Protein AF-A0A4Q4VK33-F1 (afdb_monomer_lite)

Foldseek 3Di:
DDDDDDDDDDDDDDDPDDDDDDDDDDDPDDDDDDPQDPVRVVVVVVVVVVVVVVVVLVVLCVLLVVQPPSVPVSVVVVVSVVSSVVVVLVVLVVLVVVCVVCVVVVHDDDVVSCVVNVVVVVVVVVVVVVVPDDDDDD

Structure (mmCIF, N/CA/C/O backbone):
data_AF-A0A4Q4VK33-F1
#
_entry.id   AF-A0A4Q4VK33-F1
#
loop_
_atom_site.group_PDB
_atom_site.id
_atom_site.type_symbol
_atom_site.label_atom_id
_atom_site.label_alt_id
_atom_site.label_comp_id
_atom_site.label_asym_id
_atom_site.label_entity_id
_atom_site.label_seq_id
_atom_site.pdbx_PDB_ins_code
_atom_site.Cartn_x
_atom_site.Cartn_y
_atom_site.Cartn_z
_atom_site.occupancy
_atom_site.B_iso_or_equiv
_atom_site.auth_seq_id
_atom_site.auth_comp_id
_atom_site.auth_asym_id
_atom_site.auth_atom_id
_atom_site.pdbx_PDB_model_num
ATOM 1 N N . MET A 1 1 ? -55.459 15.339 -21.425 1.00 49.78 1 MET A N 1
ATOM 2 C CA . MET A 1 1 ? -54.015 15.532 -21.673 1.00 49.78 1 MET A CA 1
ATOM 3 C C . MET A 1 1 ? -53.598 16.832 -21.010 1.00 49.78 1 MET A C 1
ATOM 5 O O . MET A 1 1 ? -54.007 17.858 -21.515 1.00 49.78 1 MET A O 1
ATOM 9 N N . SER A 1 2 ? -52.857 16.781 -19.899 1.00 44.31 2 SER A N 1
ATOM 10 C CA . SER A 1 2 ? -52.027 17.890 -19.394 1.00 44.31 2 SER A CA 1
ATOM 11 C C . SER A 1 2 ? -51.031 17.317 -18.389 1.00 44.31 2 SER A C 1
ATOM 13 O O . SER A 1 2 ? -51.423 16.656 -17.431 1.00 44.31 2 SER A O 1
ATOM 15 N N . ARG A 1 3 ? -49.742 17.502 -18.678 1.00 44.53 3 ARG A N 1
ATOM 16 C CA . ARG A 1 3 ? -48.593 17.087 -17.867 1.00 44.53 3 ARG A CA 1
ATOM 17 C C . ARG A 1 3 ? -48.220 18.243 -16.936 1.00 44.53 3 ARG A C 1
ATOM 19 O O . ARG A 1 3 ? -48.105 19.365 -17.415 1.00 44.53 3 ARG A O 1
ATOM 26 N N . SER A 1 4 ? -47.942 17.969 -15.667 1.00 55.56 4 SER A N 1
ATOM 27 C CA . SER A 1 4 ? -47.208 18.889 -14.787 1.00 55.56 4 SER A CA 1
ATOM 28 C C . SER A 1 4 ? -46.074 18.116 -14.123 1.00 55.56 4 SER A C 1
ATOM 30 O O . SER A 1 4 ? -46.314 17.192 -13.347 1.00 55.56 4 SER A O 1
ATOM 32 N N . GLY A 1 5 ? -44.847 18.449 -14.525 1.00 43.34 5 GLY A N 1
ATOM 33 C CA . GLY A 1 5 ? -43.614 17.839 -14.047 1.00 43.34 5 GLY A CA 1
ATOM 34 C C . GLY A 1 5 ? -43.216 18.346 -12.665 1.00 43.34 5 GLY A C 1
ATOM 35 O O . GLY A 1 5 ? -43.485 19.491 -12.312 1.00 43.34 5 GLY A O 1
ATOM 36 N N . SER A 1 6 ? -42.553 17.478 -11.906 1.00 55.00 6 SER A N 1
ATOM 37 C CA . SER A 1 6 ? -41.912 17.822 -10.641 1.00 55.00 6 SER A CA 1
ATOM 38 C C . SER A 1 6 ? -40.401 17.835 -10.857 1.00 55.00 6 SER A C 1
ATOM 40 O O . SER A 1 6 ? -39.793 16.794 -11.100 1.00 55.00 6 SER A O 1
ATOM 42 N N . SER A 1 7 ? -39.814 19.028 -10.813 1.00 60.00 7 SER A N 1
ATOM 43 C CA . SER A 1 7 ? -38.367 19.261 -10.826 1.00 60.00 7 SER A CA 1
ATOM 44 C C . SER A 1 7 ? -37.752 18.995 -9.439 1.00 60.00 7 SER A C 1
ATOM 46 O O . SER A 1 7 ? -38.427 19.225 -8.434 1.00 60.00 7 SER A O 1
ATOM 48 N N . PRO A 1 8 ? -36.482 18.558 -9.344 1.00 62.00 8 PRO A N 1
ATOM 49 C CA . PRO A 1 8 ? -35.745 18.465 -8.080 1.00 62.00 8 PRO A CA 1
ATOM 50 C C . PRO A 1 8 ? -35.117 19.821 -7.685 1.00 62.00 8 PRO A C 1
ATOM 52 O O . PRO A 1 8 ? -34.816 20.626 -8.572 1.00 62.00 8 PRO A O 1
ATOM 55 N N . PRO A 1 9 ? -34.878 20.103 -6.388 1.00 59.16 9 PRO A N 1
ATOM 56 C CA . PRO A 1 9 ? -34.186 21.319 -5.977 1.00 59.16 9 PRO A CA 1
ATOM 57 C C . PRO A 1 9 ? -32.665 21.215 -6.173 1.00 59.16 9 PRO A C 1
ATOM 59 O O . PRO A 1 9 ? -32.045 20.171 -5.970 1.00 59.16 9 PRO A O 1
ATOM 62 N N . ALA A 1 10 ? -32.087 22.344 -6.579 1.00 50.97 10 ALA A N 1
ATOM 63 C CA . ALA A 1 10 ? -30.690 22.541 -6.928 1.00 50.97 10 ALA A CA 1
ATOM 64 C C . ALA A 1 10 ? -29.747 22.486 -5.711 1.00 50.97 10 ALA A C 1
ATOM 66 O O . ALA A 1 10 ? -29.936 23.196 -4.725 1.00 50.97 10 ALA A O 1
ATOM 67 N N . ASN A 1 11 ? -28.685 21.687 -5.833 1.00 50.09 11 ASN A N 1
ATOM 68 C CA . ASN A 1 11 ? -27.519 21.683 -4.954 1.00 50.09 11 ASN A CA 1
ATOM 69 C C . ASN A 1 11 ? -26.593 22.848 -5.352 1.00 50.09 11 ASN A C 1
ATOM 71 O O . ASN A 1 11 ? -25.895 22.764 -6.362 1.00 50.09 11 ASN A O 1
ATOM 75 N N . GLN A 1 12 ? -26.639 23.955 -4.608 1.00 56.91 12 GLN A N 1
ATOM 76 C CA . GLN A 1 12 ? -25.755 25.103 -4.822 1.00 56.91 12 GLN A CA 1
ATOM 77 C C . GLN A 1 12 ? -24.481 24.942 -3.988 1.00 56.91 12 GLN A C 1
ATOM 79 O O . GLN A 1 12 ? -24.528 24.859 -2.763 1.00 56.91 12 GLN A O 1
ATOM 84 N N . GLY A 1 13 ? -23.347 24.885 -4.687 1.00 41.97 13 GLY A N 1
ATOM 85 C CA . GLY A 1 13 ? -22.013 24.803 -4.108 1.00 41.97 13 GLY A CA 1
ATOM 86 C C . GLY A 1 13 ? -21.598 26.083 -3.380 1.00 41.97 13 GLY A C 1
ATOM 87 O O . GLY A 1 13 ? -21.784 27.189 -3.883 1.00 41.97 13 GLY A O 1
ATOM 88 N N . GLY A 1 14 ? -20.991 25.908 -2.205 1.00 44.66 14 GLY A N 1
ATOM 89 C CA . GLY A 1 14 ? -20.258 26.944 -1.480 1.00 44.66 14 GLY A CA 1
ATOM 90 C C . GLY A 1 14 ? -18.755 26.702 -1.602 1.00 44.66 14 GLY A C 1
ATOM 91 O O . GLY A 1 14 ? -18.261 25.651 -1.202 1.00 44.66 14 GLY A O 1
ATOM 92 N N . ASN A 1 15 ? -18.050 27.666 -2.192 1.00 59.16 15 ASN A N 1
ATOM 93 C CA . ASN A 1 15 ? -16.606 27.651 -2.423 1.00 59.16 15 ASN A CA 1
ATOM 94 C C . ASN A 1 15 ? -15.820 27.827 -1.093 1.00 59.16 15 ASN A C 1
ATOM 96 O O . ASN A 1 15 ? -16.275 28.589 -0.239 1.00 59.16 15 ASN A O 1
ATOM 100 N N . PRO A 1 16 ? -14.642 27.196 -0.899 1.00 50.28 16 PRO A N 1
ATOM 101 C CA . PRO A 1 16 ? -14.001 27.055 0.413 1.00 50.28 16 PRO A CA 1
ATOM 102 C C . PRO A 1 16 ? -12.816 28.016 0.647 1.00 50.28 16 PRO A C 1
ATOM 104 O O . PRO A 1 16 ? -11.736 27.577 1.042 1.00 50.28 16 PRO A O 1
ATOM 107 N N . PHE A 1 17 ? -12.963 29.324 0.409 1.00 47.00 17 PHE A N 1
ATOM 108 C CA . PHE A 1 17 ? -11.870 30.265 0.700 1.00 47.00 17 PHE A CA 1
ATOM 109 C C . PHE A 1 17 ? -12.368 31.649 1.129 1.00 47.00 17 PHE A C 1
ATOM 111 O O . PHE A 1 17 ? -12.934 32.394 0.334 1.00 47.00 17 PHE A O 1
ATOM 118 N N . GLY A 1 18 ? -12.136 31.988 2.397 1.00 43.69 18 GLY A N 1
ATOM 119 C CA . GLY A 1 18 ? -12.449 33.290 2.983 1.00 43.69 18 GLY A CA 1
ATOM 120 C C . GLY A 1 18 ? -12.060 33.314 4.457 1.00 43.69 18 GLY A C 1
ATOM 121 O O . GLY A 1 18 ? -12.896 33.078 5.320 1.00 43.69 18 GLY A O 1
ATOM 122 N N . GLY A 1 19 ? -10.770 33.516 4.731 1.00 42.88 19 GLY A N 1
ATOM 123 C CA . GLY A 1 19 ? -10.240 33.686 6.084 1.00 42.88 19 GLY A CA 1
ATOM 124 C C . GLY A 1 19 ? -10.388 35.120 6.603 1.00 42.88 19 GLY A C 1
ATOM 125 O O . GLY A 1 19 ? -10.275 36.074 5.836 1.00 42.88 19 GLY A O 1
ATOM 126 N N . GLY A 1 20 ? -10.581 35.252 7.918 1.00 41.53 20 GLY A N 1
ATOM 127 C CA . GLY A 1 20 ? -10.443 36.501 8.680 1.00 41.53 20 GLY A CA 1
ATOM 128 C C . GLY A 1 20 ? -11.203 36.458 10.021 1.00 41.53 20 GLY A C 1
ATOM 129 O O . GLY A 1 20 ? -12.337 35.986 10.004 1.00 41.53 20 GLY A O 1
ATOM 130 N N . PRO A 1 21 ? -10.624 36.881 11.168 1.00 56.62 21 PRO A N 1
ATOM 131 C CA . PRO A 1 21 ? -11.042 36.422 12.497 1.00 56.62 21 PRO A CA 1
ATOM 132 C C . PRO A 1 21 ? -11.876 37.432 13.318 1.00 56.62 21 PRO A C 1
ATOM 134 O O . PRO A 1 21 ? -11.868 38.629 13.056 1.00 56.62 21 PRO A O 1
ATOM 137 N N . ASP A 1 22 ? -12.550 36.883 14.336 1.00 50.56 22 ASP A N 1
ATOM 138 C CA . ASP A 1 22 ? -13.091 37.495 15.563 1.00 50.56 22 ASP A CA 1
ATOM 139 C C . ASP A 1 22 ? -14.085 38.671 15.468 1.00 50.56 22 ASP A C 1
ATOM 141 O O . ASP A 1 22 ? -13.702 39.832 15.372 1.00 50.56 22 ASP A O 1
ATOM 145 N N . ALA A 1 23 ? -15.375 38.385 15.707 1.00 45.62 23 ALA A N 1
ATOM 146 C CA . ALA A 1 23 ? -16.255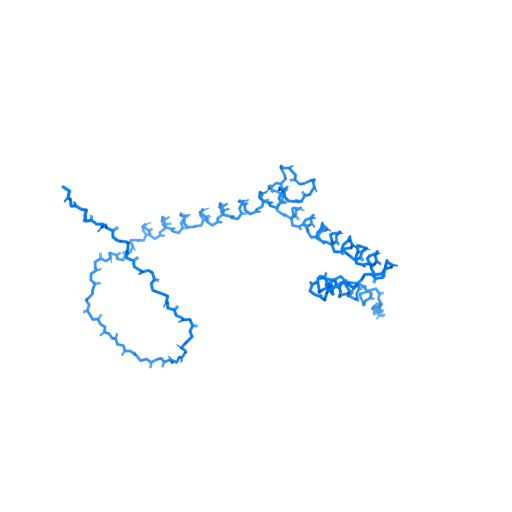 39.285 16.463 1.00 45.62 23 ALA A CA 1
ATOM 147 C C . ALA A 1 23 ? -17.495 38.553 17.013 1.00 45.62 23 ALA A C 1
ATOM 149 O O . ALA A 1 23 ? -18.367 38.083 16.284 1.00 45.62 23 ALA A O 1
ATOM 150 N N . ASN A 1 24 ? -17.554 38.498 18.340 1.00 49.12 24 ASN A N 1
ATOM 151 C CA . ASN A 1 24 ? -18.677 38.128 19.192 1.00 49.12 24 ASN A CA 1
ATOM 152 C C . ASN A 1 24 ? -20.050 38.610 18.666 1.00 49.12 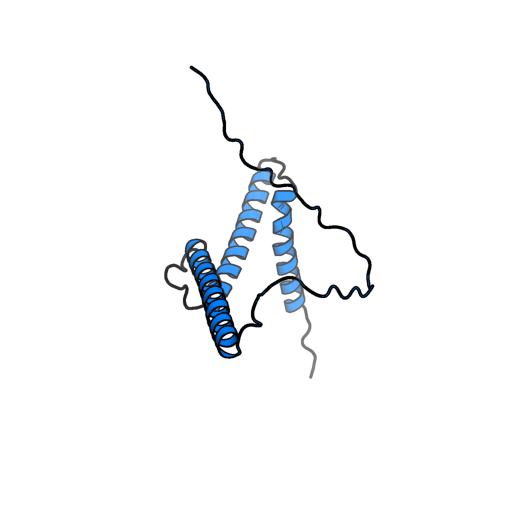24 ASN A C 1
ATOM 154 O O . ASN A 1 24 ? -20.298 39.812 18.588 1.00 49.12 24 ASN A O 1
ATOM 158 N N . SER A 1 25 ? -20.974 37.682 18.400 1.00 41.00 25 SER A N 1
ATOM 159 C CA . SER A 1 25 ? -22.411 37.979 18.349 1.00 41.00 25 SER A CA 1
ATOM 160 C C . SER A 1 25 ? -23.204 36.871 19.047 1.00 41.00 25 SER A C 1
ATOM 162 O O . SER A 1 25 ? -23.451 35.788 18.526 1.00 41.00 25 SER A O 1
ATOM 164 N N . GLN A 1 26 ? -23.584 37.158 20.291 1.00 48.81 26 GLN A N 1
ATOM 165 C CA . GLN A 1 26 ? -24.636 36.453 21.010 1.00 48.81 26 GLN A CA 1
ATOM 166 C C . GLN A 1 26 ? -25.955 36.586 20.242 1.00 48.81 26 GLN A C 1
ATOM 168 O O . GLN A 1 26 ? -26.548 37.661 20.198 1.00 48.81 26 GLN A O 1
ATOM 173 N N . THR A 1 27 ? -26.440 35.480 19.684 1.00 45.06 27 THR A N 1
ATOM 174 C CA . THR A 1 27 ? -27.840 35.328 19.270 1.00 45.06 27 THR A CA 1
ATOM 175 C C . THR A 1 27 ? -28.572 34.472 20.308 1.00 45.06 27 THR A C 1
ATOM 177 O O . THR A 1 27 ? -28.271 33.278 20.423 1.00 45.06 27 THR A O 1
ATOM 180 N N . PRO A 1 28 ? -29.513 35.033 21.088 1.00 46.25 28 PRO A N 1
ATOM 181 C CA . PRO A 1 28 ? -30.360 34.255 21.975 1.00 46.25 28 PRO A CA 1
ATOM 182 C C . PRO A 1 28 ? -31.523 33.660 21.169 1.00 46.25 28 PRO A C 1
ATOM 184 O O . PRO A 1 28 ? -32.300 34.387 20.562 1.00 46.25 28 PRO A O 1
ATOM 187 N N . GLY A 1 29 ? -31.652 32.332 21.200 1.00 45.94 29 GLY A N 1
ATOM 188 C CA . GLY A 1 29 ? -32.872 31.627 20.801 1.00 45.94 29 GLY A CA 1
ATOM 189 C C . GLY A 1 29 ? -32.897 31.087 19.371 1.00 45.94 29 GLY A C 1
ATOM 190 O O . GLY A 1 29 ? -33.395 31.751 18.474 1.00 45.94 29 GLY A O 1
ATOM 191 N N . GLN A 1 30 ? -32.454 29.836 19.209 1.00 47.62 30 GLN A N 1
ATOM 192 C CA . GLN A 1 30 ? -33.013 28.872 18.251 1.00 47.62 30 GLN A CA 1
ATOM 193 C C . GLN A 1 30 ? -32.960 27.467 18.880 1.00 47.62 30 GLN A C 1
ATOM 195 O O . GLN A 1 30 ? -31.915 26.824 18.962 1.00 47.62 30 GLN A O 1
ATOM 200 N N . ASP A 1 31 ? -34.115 27.044 19.388 1.00 43.06 31 ASP A N 1
ATOM 201 C CA . ASP A 1 31 ? -34.667 25.692 19.270 1.00 43.06 31 ASP A CA 1
ATOM 202 C C . ASP A 1 31 ? -33.789 24.486 19.656 1.00 43.06 31 ASP A C 1
ATOM 204 O O . ASP A 1 31 ? -33.102 23.856 18.847 1.00 43.06 31 ASP A O 1
ATOM 208 N N . GLY A 1 32 ? -33.960 24.062 20.912 1.00 46.56 32 GLY A N 1
ATOM 209 C CA . GLY A 1 32 ? -34.588 22.760 21.161 1.00 46.56 32 GLY A CA 1
ATOM 210 C C . GLY A 1 32 ? -33.792 21.489 20.861 1.00 46.56 32 GLY A C 1
ATOM 211 O O . GLY A 1 32 ? -34.403 20.430 20.761 1.00 46.56 32 GLY A O 1
ATOM 212 N N . LYS A 1 33 ? -32.460 21.531 20.755 1.00 57.41 33 LYS A N 1
ATOM 213 C CA . LYS A 1 33 ? -31.669 20.311 20.994 1.00 57.41 33 LYS A CA 1
ATOM 214 C C . LYS A 1 33 ? -31.369 20.243 22.491 1.00 57.41 33 LYS A C 1
ATOM 216 O O . LYS A 1 33 ? -30.599 21.087 22.960 1.00 57.41 33 LYS A O 1
ATOM 221 N N . PRO A 1 34 ? -31.947 19.303 23.265 1.00 63.12 34 PRO A N 1
ATOM 222 C CA . PRO A 1 34 ? -31.465 19.081 24.620 1.00 63.12 34 PRO A CA 1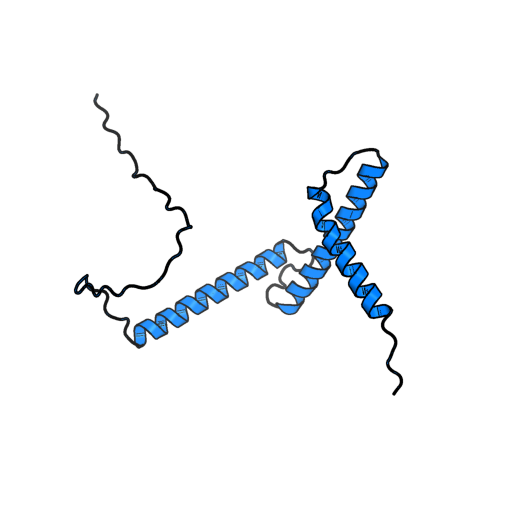
ATOM 223 C C . PRO A 1 34 ? -29.957 18.826 24.537 1.00 63.12 34 PRO A C 1
ATOM 225 O O . PRO A 1 34 ? -29.489 18.081 23.672 1.00 63.12 34 PRO A O 1
ATOM 228 N N . ARG A 1 35 ? -29.171 19.504 25.383 1.00 65.88 35 ARG A N 1
ATOM 229 C CA . ARG A 1 35 ? -27.756 19.154 25.544 1.00 65.88 35 ARG A CA 1
ATOM 230 C C . ARG A 1 35 ? -27.751 17.669 25.894 1.00 65.88 35 ARG A C 1
ATOM 232 O O . ARG A 1 35 ? -28.348 17.318 26.905 1.00 65.88 35 ARG A O 1
ATOM 239 N N . LEU A 1 36 ? -27.139 16.848 25.034 1.00 63.25 36 LEU A N 1
ATOM 240 C CA . LEU A 1 36 ? -27.050 15.397 25.212 1.00 63.25 36 LEU A CA 1
ATOM 241 C C . LEU A 1 36 ? -26.745 15.104 26.682 1.00 63.25 36 LEU A C 1
ATOM 243 O O . LEU A 1 36 ? -25.764 15.636 27.224 1.00 63.25 36 LEU A O 1
ATOM 247 N N . THR A 1 37 ? -27.607 14.316 27.315 1.00 79.00 37 THR A N 1
ATOM 248 C CA . THR A 1 37 ? -27.403 13.835 28.681 1.00 79.00 37 THR A CA 1
ATOM 249 C C . THR A 1 37 ? -26.051 13.126 28.769 1.00 79.00 37 THR A C 1
ATOM 251 O O . THR A 1 37 ? -25.500 12.678 27.759 1.00 79.00 37 THR A O 1
ATOM 254 N N . GLU A 1 38 ? -25.461 13.035 29.962 1.00 78.44 38 GLU A N 1
ATOM 255 C CA . GLU A 1 38 ? -24.185 12.321 30.117 1.00 78.44 38 GLU A CA 1
ATOM 256 C C . GLU A 1 38 ? -24.283 10.868 29.625 1.00 78.44 38 GLU A C 1
ATOM 258 O O . GLU A 1 38 ? -23.361 10.370 28.977 1.00 78.44 38 GLU A O 1
ATOM 263 N N . GLU A 1 39 ? -25.446 10.242 29.827 1.00 79.56 39 GLU A N 1
ATOM 264 C CA . GLU A 1 39 ? -25.791 8.920 29.306 1.00 79.56 39 GLU A CA 1
ATOM 265 C C . GLU A 1 39 ? -25.795 8.900 27.764 1.00 79.56 39 GLU A C 1
ATOM 267 O O . GLU A 1 39 ? -25.102 8.087 27.150 1.00 79.56 39 GLU A O 1
ATOM 272 N N . GLU A 1 40 ? -26.490 9.839 27.111 1.00 82.81 40 GLU A N 1
ATOM 273 C CA . GLU A 1 40 ? -26.532 9.935 25.643 1.00 82.81 40 GLU A CA 1
ATOM 274 C C . GLU A 1 40 ? -25.160 10.240 25.033 1.00 82.81 40 GLU A C 1
ATOM 276 O O . GLU A 1 40 ? -24.810 9.681 23.992 1.00 82.81 40 GLU A O 1
ATOM 281 N N . LYS A 1 41 ? -24.346 11.086 25.677 1.00 85.31 41 LYS A N 1
ATOM 282 C CA . LYS A 1 41 ? -22.966 11.350 25.237 1.00 85.31 41 LYS A CA 1
ATOM 283 C C . LYS A 1 41 ? -22.114 10.091 25.301 1.00 85.31 41 LYS A C 1
ATOM 285 O O . LYS A 1 41 ? -21.361 9.820 24.366 1.00 85.31 41 LYS A O 1
ATOM 290 N N . LYS A 1 42 ? -22.237 9.317 26.381 1.00 87.31 42 LYS A N 1
ATOM 291 C CA . LYS A 1 42 ? -21.503 8.061 26.560 1.00 87.31 42 LYS A CA 1
ATOM 292 C C . LYS A 1 42 ? -21.896 7.037 25.496 1.00 87.31 42 LYS A C 1
ATOM 294 O O . LYS A 1 42 ? -21.014 6.442 24.877 1.00 87.31 42 LYS A O 1
ATOM 299 N N . GLN A 1 43 ? -23.193 6.888 25.226 1.00 88.69 43 GLN A N 1
ATOM 300 C CA . GLN A 1 43 ? -23.690 6.001 24.169 1.00 88.69 43 GLN A CA 1
ATOM 301 C C . GLN A 1 43 ? -23.229 6.450 22.778 1.00 88.69 43 GLN A C 1
ATOM 303 O O . GLN A 1 43 ? -22.748 5.638 21.988 1.00 88.69 43 GLN A O 1
ATOM 308 N N . ASN A 1 44 ? -23.300 7.752 22.488 1.00 90.38 44 ASN A N 1
ATOM 309 C CA . ASN A 1 44 ? -22.852 8.289 21.207 1.00 90.38 44 ASN A CA 1
ATOM 310 C C . ASN A 1 44 ? -21.344 8.095 20.995 1.00 90.38 44 ASN A C 1
ATOM 312 O O . ASN A 1 44 ? -20.924 7.703 19.908 1.00 90.38 44 ASN A O 1
ATOM 316 N N . HIS A 1 45 ? -20.536 8.295 22.040 1.00 94.56 45 HIS A N 1
ATOM 317 C CA . HIS A 1 45 ? -19.099 8.043 21.991 1.00 94.56 45 HIS A CA 1
ATOM 318 C C . HIS A 1 45 ? -18.788 6.573 21.666 1.00 94.56 45 HIS A C 1
ATOM 320 O O . HIS A 1 45 ? -17.977 6.300 20.782 1.00 94.56 45 HIS A O 1
ATOM 326 N N . ILE A 1 46 ? -19.461 5.625 22.330 1.00 93.06 46 ILE A N 1
ATOM 327 C CA . ILE A 1 46 ? -19.299 4.185 22.066 1.00 93.06 46 ILE A CA 1
ATOM 328 C C . ILE A 1 46 ? -19.686 3.854 20.620 1.00 93.06 46 ILE A C 1
ATOM 330 O O . ILE A 1 46 ? -18.917 3.199 19.917 1.00 93.06 46 ILE A O 1
ATOM 334 N N . ALA A 1 47 ? -20.836 4.345 20.155 1.00 94.50 47 ALA A N 1
ATOM 335 C CA . ALA A 1 47 ? -21.314 4.096 18.798 1.00 94.50 47 ALA A CA 1
ATOM 336 C C . ALA A 1 47 ? -20.373 4.682 17.729 1.00 94.50 47 ALA A C 1
ATOM 338 O O . ALA A 1 47 ? -20.070 4.023 16.732 1.00 94.50 47 ALA A O 1
ATOM 339 N N . SER A 1 48 ? -19.879 5.905 17.943 1.00 95.56 48 SER A N 1
ATOM 340 C CA . SER A 1 48 ? -18.935 6.569 17.038 1.00 95.56 48 SER A CA 1
ATOM 341 C C . SER A 1 48 ? -17.614 5.804 16.942 1.00 95.56 48 SER A C 1
ATOM 343 O O . SER A 1 48 ? -17.124 5.537 15.843 1.00 95.56 48 SER A O 1
ATOM 345 N N . GLU A 1 49 ? -17.070 5.369 18.080 1.00 97.38 49 GLU A N 1
ATOM 346 C CA . GLU A 1 49 ? -15.826 4.600 18.112 1.00 97.38 49 GLU A CA 1
ATOM 347 C C . GLU A 1 49 ? -16.000 3.204 17.502 1.00 97.38 49 GLU A C 1
ATOM 349 O O . GLU A 1 49 ? -15.123 2.734 16.775 1.00 97.38 49 GLU A O 1
ATOM 354 N N . GLN A 1 50 ? -17.141 2.547 17.721 1.00 97.38 50 GLN A N 1
ATOM 355 C CA . GLN A 1 50 ? -17.438 1.273 17.073 1.00 97.38 50 GLN A CA 1
ATOM 356 C C . GLN A 1 50 ? -17.483 1.422 15.548 1.00 97.38 50 GLN A C 1
ATOM 358 O O . GLN A 1 50 ? -16.781 0.691 14.846 1.00 97.38 50 GLN A O 1
ATOM 363 N N . LYS A 1 51 ? -18.209 2.426 15.040 1.00 97.44 51 LYS A N 1
ATOM 364 C CA . LYS A 1 51 ? -18.254 2.733 13.605 1.00 97.44 51 LYS A CA 1
ATOM 365 C C . LYS A 1 51 ? -16.861 3.039 13.046 1.00 97.44 51 LYS A C 1
ATOM 367 O O . LYS A 1 51 ? -16.510 2.572 11.963 1.00 97.44 51 LYS A O 1
ATOM 372 N N . ARG A 1 52 ? -16.045 3.799 13.785 1.00 97.69 52 ARG A N 1
ATOM 373 C CA . ARG A 1 52 ? -14.655 4.091 13.407 1.00 97.69 52 ARG A CA 1
ATOM 374 C C . ARG A 1 52 ? -13.828 2.807 13.293 1.00 97.69 52 ARG A C 1
ATOM 376 O O . ARG A 1 52 ? -13.122 2.630 12.303 1.00 97.69 52 ARG A O 1
ATOM 383 N N . ARG A 1 53 ? -13.929 1.897 14.266 1.00 96.12 53 ARG A N 1
ATOM 384 C CA . ARG A 1 53 ? -13.214 0.607 14.251 1.00 96.12 53 ARG A CA 1
ATOM 385 C C . ARG A 1 53 ? -13.673 -0.306 13.120 1.00 96.12 53 ARG A C 1
ATOM 387 O O . ARG A 1 53 ? -12.839 -0.958 12.501 1.00 96.12 53 ARG A O 1
ATOM 394 N N . GLU A 1 54 ? -14.968 -0.347 12.835 1.00 96.06 54 GLU A N 1
ATOM 395 C CA . GLU A 1 54 ? -15.519 -1.106 11.707 1.00 96.06 54 GLU A CA 1
ATOM 396 C C . GLU A 1 54 ? -14.992 -0.579 10.367 1.00 96.06 54 GLU A C 1
ATOM 398 O O . GLU A 1 54 ? -14.559 -1.370 9.531 1.00 96.06 54 GLU A O 1
ATOM 403 N N . ALA A 1 55 ? -14.924 0.745 10.195 1.00 96.12 55 ALA A N 1
ATOM 404 C CA . ALA A 1 55 ? -14.346 1.356 8.999 1.00 96.12 55 ALA A CA 1
ATOM 405 C C . ALA A 1 55 ? -12.854 1.019 8.826 1.00 96.12 55 ALA A C 1
ATOM 407 O O . ALA A 1 55 ? -12.415 0.735 7.712 1.00 96.12 55 ALA A O 1
ATOM 408 N N . ILE A 1 56 ? -12.083 1.008 9.919 1.00 94.44 56 ILE A N 1
ATOM 409 C CA . ILE A 1 56 ? -10.665 0.615 9.890 1.00 94.44 56 ILE A CA 1
ATOM 410 C C . ILE A 1 56 ? -10.521 -0.850 9.464 1.00 94.44 56 ILE A C 1
ATOM 412 O O . ILE A 1 56 ? -9.733 -1.140 8.567 1.00 94.44 56 ILE A O 1
ATOM 416 N N . ARG A 1 57 ? -11.306 -1.765 10.048 1.00 93.81 57 ARG A N 1
ATOM 417 C CA . ARG A 1 57 ? -11.272 -3.195 9.688 1.00 93.81 57 ARG A CA 1
ATOM 418 C C . ARG A 1 57 ? -11.612 -3.424 8.222 1.00 93.81 57 ARG A C 1
ATOM 420 O O . ARG A 1 57 ? -10.854 -4.094 7.535 1.00 93.81 57 ARG A O 1
ATOM 427 N N . ALA A 1 58 ? -12.664 -2.774 7.726 1.00 93.44 58 ALA A N 1
ATOM 428 C CA . ALA A 1 58 ? -13.013 -2.832 6.310 1.00 93.44 58 ALA A CA 1
ATOM 429 C C . ALA A 1 58 ? -11.872 -2.321 5.404 1.00 93.44 58 ALA A C 1
ATOM 431 O O . ALA A 1 58 ? -11.703 -2.802 4.287 1.00 93.44 58 ALA A O 1
ATOM 432 N N . GLY A 1 59 ? -11.067 -1.360 5.875 1.00 94.00 59 GLY A N 1
ATOM 433 C CA . GLY A 1 59 ? -9.848 -0.927 5.190 1.00 94.00 59 GLY A CA 1
ATOM 434 C C . GLY A 1 59 ? -8.775 -2.018 5.121 1.00 94.00 59 GLY A C 1
ATOM 435 O O . GLY A 1 59 ? -8.193 -2.226 4.059 1.00 94.00 59 GLY A O 1
ATOM 436 N N . PHE A 1 60 ? -8.542 -2.744 6.218 1.00 94.88 60 PHE A N 1
ATOM 437 C CA . PHE A 1 60 ? -7.613 -3.881 6.248 1.00 94.88 60 PHE A CA 1
ATOM 438 C C . PHE A 1 60 ? -8.079 -5.049 5.379 1.00 94.88 60 PHE A C 1
ATOM 440 O O . PHE A 1 60 ? -7.257 -5.645 4.684 1.00 94.88 60 PHE A O 1
ATOM 447 N N . ASP A 1 61 ? -9.380 -5.336 5.361 1.00 92.69 61 ASP A N 1
ATOM 448 C CA . ASP A 1 61 ? -9.947 -6.377 4.501 1.00 92.69 61 ASP A CA 1
ATOM 449 C C . ASP A 1 61 ? -9.690 -6.050 3.018 1.00 92.69 61 ASP A C 1
ATOM 451 O O . ASP A 1 61 ? -9.169 -6.886 2.283 1.00 92.69 61 ASP A O 1
ATOM 455 N N . ARG A 1 62 ? -9.898 -4.791 2.601 1.00 93.44 62 ARG A N 1
ATOM 456 C CA . ARG A 1 62 ? -9.562 -4.331 1.238 1.00 93.44 62 ARG A CA 1
ATOM 457 C C . ARG A 1 62 ? -8.073 -4.432 0.911 1.00 93.44 62 ARG A C 1
ATOM 459 O O . ARG A 1 62 ? -7.718 -4.728 -0.226 1.00 93.44 62 ARG A O 1
ATOM 466 N N . LEU A 1 63 ? -7.186 -4.169 1.873 1.00 93.81 63 LEU A N 1
ATOM 467 C CA . LEU A 1 63 ? -5.748 -4.364 1.656 1.00 93.81 63 LEU A CA 1
ATOM 468 C C . LEU A 1 63 ? -5.422 -5.839 1.402 1.00 93.81 63 LEU A C 1
ATOM 470 O O . LEU A 1 63 ? -4.619 -6.136 0.521 1.00 93.81 63 LEU A O 1
ATOM 474 N N . CYS A 1 64 ? -6.073 -6.755 2.122 1.00 92.88 64 CYS A N 1
ATOM 475 C CA . CYS A 1 64 ? -5.883 -8.193 1.937 1.00 92.88 64 CYS A CA 1
ATOM 476 C C . CYS A 1 64 ? -6.388 -8.690 0.573 1.00 92.88 64 CYS A C 1
ATOM 478 O O . CYS A 1 64 ? -5.834 -9.646 0.043 1.00 92.88 64 CYS A O 1
ATOM 480 N N . GLU A 1 65 ? -7.398 -8.036 -0.009 1.00 93.25 65 GLU A N 1
ATOM 481 C CA . GLU A 1 65 ? -7.888 -8.326 -1.366 1.00 93.25 65 GLU A CA 1
ATOM 482 C C . GLU A 1 65 ? -6.933 -7.832 -2.468 1.00 93.25 65 GLU A C 1
ATOM 484 O O . GLU A 1 65 ? -6.841 -8.439 -3.533 1.00 93.25 65 GLU A O 1
ATOM 489 N N . LEU A 1 66 ? -6.229 -6.717 -2.238 1.00 93.56 66 LEU A N 1
ATOM 490 C CA . LEU A 1 66 ? -5.351 -6.094 -3.239 1.00 93.56 66 LEU A CA 1
ATOM 491 C C . LEU A 1 66 ? -3.928 -6.659 -3.248 1.00 93.56 66 LEU A C 1
ATOM 493 O O . LEU A 1 66 ? -3.254 -6.609 -4.280 1.00 93.56 66 LEU A O 1
ATOM 497 N N . VAL A 1 67 ? -3.444 -7.124 -2.098 1.00 94.31 67 VAL A N 1
ATOM 498 C CA . VAL A 1 67 ? -2.059 -7.564 -1.921 1.00 94.31 67 VAL A CA 1
ATOM 499 C C . VAL A 1 67 ? -1.991 -9.090 -2.014 1.00 94.31 67 VAL A C 1
ATOM 501 O O . VAL A 1 67 ? -2.535 -9.780 -1.148 1.00 94.31 67 VAL A O 1
ATOM 504 N N . PRO A 1 68 ? -1.288 -9.645 -3.018 1.00 92.25 68 PRO A N 1
ATOM 505 C CA . PRO A 1 68 ? -1.184 -11.088 -3.190 1.00 92.25 68 PRO A CA 1
ATOM 506 C C . PRO A 1 68 ? -0.608 -11.785 -1.952 1.00 92.25 68 PRO A C 1
ATOM 508 O O . PRO A 1 68 ? 0.426 -11.373 -1.413 1.00 92.25 68 PRO A O 1
ATOM 511 N N . GLY A 1 69 ? -1.262 -12.874 -1.541 1.00 87.75 69 GLY A N 1
ATOM 512 C CA . GLY A 1 69 ? -0.826 -13.719 -0.426 1.00 87.75 69 GLY A CA 1
ATOM 513 C C . GLY A 1 69 ? -1.288 -13.273 0.965 1.00 87.75 69 GLY A C 1
ATOM 514 O O . GLY A 1 69 ? -0.871 -13.893 1.938 1.00 87.75 69 GLY A O 1
ATOM 515 N N . LEU A 1 70 ? -2.139 -12.242 1.076 1.00 90.00 70 LEU A N 1
ATOM 516 C CA . LEU A 1 70 ? -2.718 -11.782 2.352 1.00 90.00 70 LEU A CA 1
ATOM 517 C C . LEU A 1 70 ? -4.172 -12.227 2.587 1.00 90.00 70 LEU A C 1
ATOM 519 O O . LEU A 1 70 ? -4.811 -11.796 3.550 1.00 90.00 70 LEU A O 1
ATOM 523 N N . GLU A 1 71 ? -4.708 -13.097 1.737 1.00 84.44 71 GLU A N 1
ATOM 524 C CA . GLU A 1 71 ? -6.081 -13.594 1.836 1.00 84.44 71 GLU A CA 1
ATOM 525 C C . GLU A 1 71 ? -6.345 -14.211 3.222 1.00 84.44 71 GLU A C 1
ATOM 527 O O . GLU A 1 71 ? -5.635 -15.101 3.689 1.00 84.44 71 GLU A O 1
ATOM 532 N N . GLY A 1 72 ? -7.359 -13.699 3.926 1.00 78.44 72 GLY A N 1
ATOM 533 C CA . GLY A 1 72 ? -7.713 -14.163 5.272 1.00 78.44 72 GLY A CA 1
ATOM 534 C C . GLY A 1 72 ? -6.796 -13.681 6.409 1.00 78.44 72 GLY A C 1
ATOM 535 O O . GLY A 1 72 ? -7.039 -14.041 7.562 1.00 78.44 72 GLY A O 1
ATOM 536 N N . GLN A 1 73 ? -5.790 -12.838 6.142 1.00 81.81 73 GLN A N 1
ATOM 537 C CA . GLN A 1 73 ? -4.855 -12.320 7.156 1.00 81.81 73 GLN A CA 1
ATOM 538 C C . GLN A 1 73 ? -5.242 -10.951 7.749 1.00 81.81 73 GLN A C 1
ATOM 540 O O . GLN A 1 73 ? -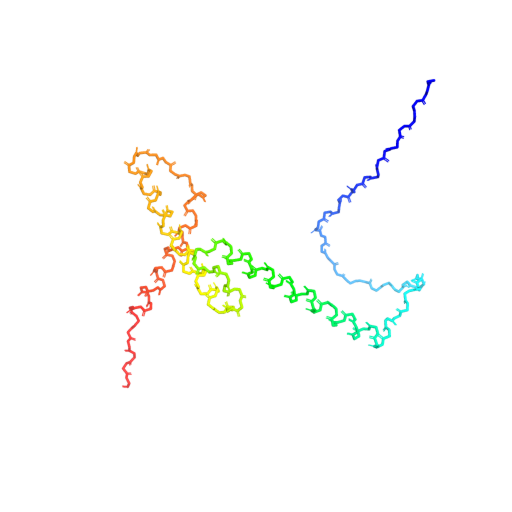4.451 -10.355 8.483 1.00 81.81 73 GLN A O 1
ATOM 545 N N . GLY A 1 74 ? -6.472 -10.469 7.527 1.00 77.44 74 GLY A N 1
ATOM 546 C CA . GLY A 1 74 ? -6.945 -9.140 7.962 1.00 77.44 74 GLY A CA 1
ATOM 547 C C . GLY A 1 74 ? -6.889 -8.861 9.472 1.00 77.44 74 GLY A C 1
ATOM 548 O O . GLY A 1 74 ? -7.078 -7.727 9.903 1.00 77.44 74 GLY A O 1
ATOM 549 N N . ARG A 1 75 ? -6.595 -9.873 10.300 1.00 81.69 75 ARG A N 1
ATOM 550 C CA . ARG A 1 75 ? -6.432 -9.731 11.758 1.00 81.69 75 ARG A CA 1
ATOM 551 C C . ARG A 1 75 ? -4.997 -9.473 12.216 1.00 81.69 75 ARG A C 1
ATOM 553 O O . ARG A 1 75 ? -4.790 -9.165 13.387 1.00 81.69 75 ARG A O 1
ATOM 560 N N . SER A 1 76 ? -4.014 -9.588 11.327 1.00 89.62 76 SER A N 1
ATOM 561 C CA . SER A 1 76 ? -2.600 -9.357 11.635 1.00 89.62 76 SER A CA 1
ATOM 562 C C . SER A 1 76 ? -2.153 -7.998 11.095 1.00 89.62 76 SER A C 1
ATOM 564 O O . SER A 1 76 ? -1.398 -7.932 10.131 1.00 89.62 76 SER A O 1
ATOM 566 N N . GLU A 1 77 ? -2.605 -6.908 11.727 1.00 89.44 77 GLU A N 1
ATOM 567 C CA . GLU A 1 77 ? -2.412 -5.524 11.248 1.00 89.44 77 GLU A CA 1
ATOM 568 C C . GLU A 1 77 ? -0.959 -5.217 10.841 1.00 89.44 77 GLU A C 1
ATOM 570 O O . GLU A 1 77 ? -0.705 -4.752 9.731 1.00 89.44 77 GLU A O 1
ATOM 575 N N . GLY A 1 78 ? 0.015 -5.540 11.701 1.00 92.25 78 GLY A N 1
ATOM 576 C CA . GLY A 1 78 ? 1.434 -5.297 11.415 1.00 92.25 78 GLY A CA 1
ATOM 577 C C . GLY A 1 78 ? 1.975 -6.106 10.231 1.00 92.25 78 GLY A C 1
ATOM 578 O O . GLY A 1 78 ? 2.783 -5.593 9.457 1.00 92.25 78 GLY A O 1
ATOM 579 N N . LEU A 1 79 ? 1.504 -7.344 10.053 1.00 91.50 79 LEU A N 1
ATOM 580 C CA . LEU A 1 79 ? 1.879 -8.183 8.913 1.00 91.50 79 LEU A CA 1
ATOM 581 C C . LEU A 1 79 ? 1.291 -7.624 7.616 1.00 91.50 79 LEU A C 1
ATOM 583 O O . LEU A 1 79 ? 2.016 -7.496 6.630 1.00 91.50 79 LEU A O 1
ATOM 587 N N . VAL A 1 80 ? 0.008 -7.248 7.640 1.00 94.25 80 VAL A N 1
ATOM 588 C CA . VAL A 1 80 ? -0.683 -6.675 6.480 1.00 94.25 80 VAL A CA 1
ATOM 589 C C . VAL A 1 80 ? 0.021 -5.405 6.021 1.00 94.25 80 VAL A C 1
ATOM 591 O O . VAL A 1 80 ? 0.365 -5.291 4.846 1.00 94.25 80 VAL A O 1
ATOM 594 N N . LEU A 1 81 ? 0.313 -4.477 6.937 1.00 95.62 81 LEU A N 1
ATOM 595 C CA . LEU A 1 81 ? 1.008 -3.232 6.600 1.00 95.62 81 LEU A CA 1
ATOM 596 C C . LEU A 1 81 ? 2.410 -3.491 6.045 1.00 95.62 81 LEU A C 1
ATOM 598 O O . LEU A 1 81 ? 2.768 -2.934 5.007 1.00 95.62 81 LEU A O 1
ATOM 602 N N . LYS A 1 82 ? 3.187 -4.370 6.690 1.00 94.06 82 LYS A N 1
ATOM 603 C CA . LYS A 1 82 ? 4.537 -4.721 6.233 1.00 94.06 82 LYS A CA 1
ATOM 604 C C . LYS A 1 82 ? 4.516 -5.298 4.816 1.00 94.06 82 LYS A C 1
ATOM 606 O O . LYS A 1 82 ? 5.206 -4.779 3.940 1.00 94.06 82 LYS A O 1
ATOM 611 N N . ARG A 1 83 ? 3.691 -6.320 4.576 1.00 94.88 83 ARG A N 1
ATOM 612 C CA . ARG A 1 83 ? 3.590 -6.969 3.264 1.00 94.88 83 ARG A CA 1
ATOM 613 C C . ARG A 1 83 ? 3.040 -6.018 2.201 1.00 94.88 83 ARG A C 1
ATOM 615 O O . ARG A 1 83 ? 3.492 -6.058 1.062 1.00 94.88 83 ARG A O 1
ATOM 622 N N . THR A 1 84 ? 2.123 -5.122 2.569 1.00 96.06 84 THR A N 1
ATOM 623 C CA . THR A 1 84 ? 1.623 -4.074 1.665 1.00 96.06 84 THR A CA 1
ATOM 624 C C . THR A 1 84 ? 2.757 -3.157 1.205 1.00 96.06 84 THR A C 1
ATOM 626 O O . THR A 1 84 ? 2.876 -2.885 0.013 1.00 96.06 84 THR A O 1
ATOM 629 N N . VAL A 1 85 ? 3.619 -2.703 2.121 1.00 94.81 85 VAL A N 1
ATOM 630 C CA . VAL A 1 85 ? 4.774 -1.855 1.775 1.00 94.81 85 VAL A CA 1
ATOM 631 C C . VAL A 1 85 ? 5.763 -2.601 0.878 1.00 94.81 85 VAL A C 1
ATOM 633 O O . VAL A 1 85 ? 6.255 -2.025 -0.089 1.00 94.81 85 VAL A O 1
ATOM 636 N N . GLU A 1 86 ? 6.043 -3.872 1.167 1.00 94.25 86 GLU A N 1
ATOM 637 C CA . GLU A 1 86 ? 6.884 -4.721 0.311 1.00 94.25 86 GLU A CA 1
ATOM 638 C C . GLU A 1 86 ? 6.298 -4.838 -1.100 1.00 94.25 86 GLU A C 1
ATOM 640 O O . GLU A 1 86 ? 6.989 -4.566 -2.079 1.00 94.25 86 GLU A O 1
ATOM 645 N N . TYR A 1 87 ? 5.001 -5.125 -1.210 1.00 96.31 87 TYR A N 1
ATOM 646 C CA . TYR A 1 87 ? 4.326 -5.221 -2.498 1.00 96.31 87 TYR A CA 1
ATOM 647 C C . TYR A 1 87 ? 4.346 -3.896 -3.274 1.00 96.31 87 TYR A C 1
ATOM 649 O O . TYR A 1 87 ? 4.572 -3.893 -4.482 1.00 96.31 87 TYR A O 1
ATOM 657 N N . MET A 1 88 ? 4.172 -2.750 -2.606 1.00 95.44 88 MET A N 1
ATOM 658 C CA . MET A 1 88 ? 4.301 -1.442 -3.260 1.00 95.44 88 MET A CA 1
ATOM 659 C C . MET A 1 88 ? 5.701 -1.227 -3.848 1.00 95.44 88 MET A C 1
ATOM 661 O O . MET A 1 88 ? 5.810 -0.705 -4.958 1.00 95.44 88 MET A O 1
ATOM 665 N N . LYS A 1 89 ? 6.761 -1.655 -3.148 1.00 94.00 89 LYS A N 1
ATOM 666 C CA . LYS A 1 89 ? 8.138 -1.596 -3.666 1.00 94.00 89 LYS A CA 1
ATOM 667 C C . LYS A 1 89 ? 8.307 -2.481 -4.901 1.00 94.00 89 LYS A C 1
ATOM 669 O O . LYS A 1 89 ? 8.775 -1.983 -5.921 1.00 94.00 89 LYS A O 1
ATOM 674 N N . GLU A 1 90 ? 7.819 -3.722 -4.853 1.00 95.19 90 GLU A N 1
ATOM 675 C CA . GLU A 1 90 ? 7.815 -4.641 -6.006 1.00 95.19 90 GLU A CA 1
ATOM 676 C C . GLU A 1 90 ? 7.096 -4.018 -7.222 1.00 95.19 90 GLU A C 1
ATOM 678 O O . GLU A 1 90 ? 7.572 -4.104 -8.355 1.00 95.19 90 GLU A O 1
ATOM 683 N N . GLN A 1 91 ? 5.963 -3.334 -7.010 1.00 96.44 91 GLN A N 1
ATOM 684 C CA . GLN A 1 91 ? 5.241 -2.662 -8.099 1.00 96.44 91 GLN A CA 1
ATOM 685 C C . GLN A 1 91 ? 6.009 -1.466 -8.682 1.00 96.44 91 GLN A C 1
ATOM 687 O O . GLN A 1 91 ? 5.911 -1.205 -9.885 1.00 96.44 91 GLN A O 1
ATOM 692 N N . LEU A 1 92 ? 6.762 -0.726 -7.863 1.00 95.75 92 LEU A N 1
ATOM 693 C CA . LEU A 1 92 ? 7.612 0.369 -8.338 1.00 95.75 92 LEU A CA 1
ATOM 694 C C . LEU A 1 92 ? 8.799 -0.151 -9.153 1.00 95.75 92 LEU A C 1
ATOM 696 O O . LEU A 1 92 ? 9.092 0.403 -10.214 1.00 95.75 92 LEU A O 1
ATOM 700 N N . GLU A 1 93 ? 9.432 -1.237 -8.716 1.00 95.12 93 GLU A N 1
ATOM 701 C CA . GLU A 1 93 ? 10.501 -1.903 -9.467 1.00 95.12 93 GLU A CA 1
ATOM 702 C C . GLU A 1 93 ? 9.993 -2.427 -10.811 1.00 95.12 93 GLU A C 1
ATOM 704 O O . GLU A 1 93 ? 10.560 -2.103 -11.857 1.00 95.12 93 GLU A O 1
ATOM 709 N N . ARG A 1 94 ? 8.851 -3.123 -10.813 1.00 95.62 94 ARG A N 1
ATOM 710 C CA . ARG A 1 94 ? 8.208 -3.590 -12.046 1.00 95.62 94 ARG A CA 1
ATOM 711 C C . ARG A 1 94 ? 7.865 -2.436 -12.985 1.00 95.62 94 ARG A C 1
ATOM 713 O O . ARG A 1 94 ? 8.026 -2.544 -14.200 1.00 95.62 94 ARG A O 1
ATOM 720 N N . ARG A 1 95 ? 7.404 -1.303 -12.444 1.00 95.81 95 ARG A N 1
ATOM 721 C CA . ARG A 1 95 ? 7.175 -0.091 -13.242 1.00 95.81 95 ARG A CA 1
ATOM 722 C C . ARG A 1 95 ? 8.477 0.413 -13.866 1.00 95.81 95 ARG A C 1
ATOM 724 O O . ARG A 1 95 ? 8.458 0.758 -15.043 1.00 95.81 95 ARG A O 1
ATOM 731 N N . ARG A 1 96 ? 9.588 0.444 -13.123 1.00 94.88 96 ARG A N 1
ATOM 732 C CA . ARG A 1 96 ? 10.907 0.860 -13.637 1.00 94.88 96 ARG A CA 1
ATOM 733 C C . ARG A 1 96 ? 11.350 -0.012 -14.812 1.00 94.88 96 ARG A C 1
ATOM 735 O O . ARG A 1 96 ? 11.798 0.527 -15.821 1.00 94.88 96 ARG A O 1
ATOM 742 N N . GLU A 1 97 ? 11.184 -1.328 -14.701 1.00 95.81 97 GLU A N 1
ATOM 743 C CA . GLU A 1 97 ? 11.492 -2.276 -15.780 1.00 95.81 97 GLU A CA 1
ATOM 744 C C . GLU A 1 97 ? 10.651 -2.007 -17.031 1.00 95.81 97 GLU A C 1
ATOM 746 O O . GLU A 1 97 ? 11.200 -1.854 -18.118 1.00 95.81 97 GLU A O 1
ATOM 751 N N . LEU A 1 98 ? 9.335 -1.838 -16.875 1.00 95.31 98 LEU A N 1
ATOM 752 C CA . LEU A 1 98 ? 8.445 -1.528 -17.998 1.00 95.31 98 LEU A CA 1
ATOM 753 C C . LEU A 1 98 ? 8.800 -0.201 -18.681 1.00 95.31 98 LEU A C 1
ATOM 755 O O . LEU A 1 98 ? 8.765 -0.112 -19.906 1.00 95.31 98 LEU A O 1
ATOM 759 N N . VAL A 1 99 ? 9.148 0.832 -17.907 1.00 95.25 99 VAL A N 1
ATOM 760 C CA . VAL A 1 99 ? 9.594 2.117 -18.466 1.00 95.25 99 VAL A CA 1
ATOM 761 C C . VAL A 1 99 ? 10.872 1.931 -19.278 1.00 95.25 99 VAL A C 1
ATOM 763 O O . VAL A 1 99 ? 10.940 2.401 -20.412 1.00 95.25 99 VAL A O 1
ATOM 766 N N . LYS A 1 100 ? 11.850 1.206 -18.729 1.00 94.62 100 LYS A N 1
ATOM 767 C CA . LYS A 1 100 ? 13.116 0.913 -19.406 1.00 94.62 100 LYS A CA 1
ATOM 768 C C . LYS A 1 100 ? 12.899 0.136 -20.708 1.00 94.62 100 LYS A C 1
ATOM 770 O O . LYS A 1 100 ? 13.521 0.464 -21.716 1.00 94.62 100 LYS A O 1
ATOM 775 N N . ASP A 1 101 ? 12.003 -0.846 -20.705 1.00 95.69 101 ASP A N 1
ATOM 776 C CA . ASP A 1 101 ? 11.672 -1.644 -21.888 1.00 95.69 101 ASP A CA 1
ATOM 777 C C . ASP A 1 101 ? 11.021 -0.811 -22.998 1.00 95.69 101 ASP A C 1
ATOM 779 O O . ASP A 1 101 ? 11.345 -0.994 -24.172 1.00 95.69 101 ASP A O 1
ATOM 783 N N . LEU A 1 102 ? 10.115 0.108 -22.650 1.00 94.75 102 LEU A N 1
ATOM 784 C CA . LEU A 1 102 ? 9.490 1.019 -23.615 1.00 94.75 102 LEU A CA 1
ATOM 785 C C . LEU A 1 102 ? 10.520 1.978 -24.219 1.00 94.75 102 LEU A C 1
ATOM 787 O O . LEU A 1 102 ? 10.578 2.147 -25.438 1.00 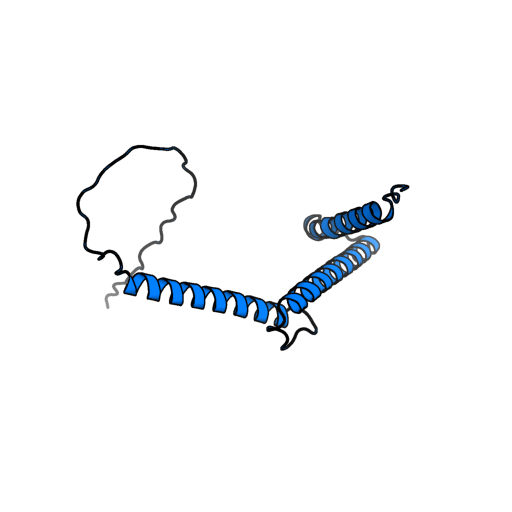94.75 102 LEU A O 1
ATOM 791 N N . GLU A 1 103 ? 11.390 2.551 -23.390 1.00 93.81 103 GLU A N 1
ATOM 792 C CA . GLU A 1 103 ? 12.450 3.445 -23.863 1.00 93.81 103 GLU A CA 1
ATOM 793 C C . GLU A 1 103 ? 13.473 2.722 -24.742 1.00 93.81 103 GLU A C 1
ATOM 795 O O . GLU A 1 103 ? 13.914 3.275 -25.750 1.00 93.81 103 GLU A O 1
ATOM 800 N N . ALA A 1 104 ? 13.801 1.467 -24.425 1.00 95.12 104 ALA A N 1
ATOM 801 C CA . ALA A 1 104 ? 14.672 0.634 -25.252 1.00 95.12 104 ALA A CA 1
ATOM 802 C C . ALA A 1 104 ? 14.075 0.347 -26.641 1.00 95.12 104 ALA A C 1
ATOM 804 O O . ALA A 1 104 ? 14.816 0.173 -27.608 1.00 95.12 104 ALA A O 1
ATOM 805 N N . ARG A 1 105 ? 12.741 0.341 -26.763 1.00 95.88 105 ARG A N 1
ATOM 806 C CA . ARG A 1 105 ? 12.023 0.246 -28.049 1.00 95.88 105 ARG A CA 1
ATOM 807 C C . ARG A 1 105 ? 11.923 1.589 -28.781 1.00 95.88 105 ARG A C 1
ATOM 809 O O . ARG A 1 105 ? 11.387 1.638 -29.884 1.00 95.88 105 ARG A O 1
ATOM 816 N N . GLY A 1 106 ? 12.450 2.666 -28.196 1.00 93.56 106 GLY A N 1
ATOM 817 C CA . GLY A 1 106 ? 12.398 4.023 -28.740 1.00 93.56 106 GLY A CA 1
ATOM 818 C C . GLY A 1 106 ? 11.114 4.784 -28.400 1.00 93.56 106 GLY A C 1
ATOM 819 O O . GLY A 1 106 ? 10.897 5.876 -28.926 1.00 93.56 106 GLY A O 1
ATOM 820 N N . GLU A 1 107 ? 10.261 4.242 -27.527 1.00 93.94 107 GLU A N 1
ATOM 821 C CA . GLU A 1 107 ? 9.030 4.903 -27.102 1.00 93.94 107 GLU A CA 1
ATOM 822 C C . GLU A 1 107 ? 9.307 5.894 -25.965 1.00 93.94 107 GLU A C 1
ATOM 824 O O . GLU A 1 107 ? 9.964 5.588 -24.969 1.00 93.94 107 GLU A O 1
ATOM 829 N N . ARG A 1 108 ? 8.774 7.114 -26.084 1.00 92.56 108 ARG A N 1
ATOM 830 C CA . ARG A 1 108 ? 8.909 8.129 -25.035 1.00 92.56 108 ARG A CA 1
ATOM 831 C C . ARG A 1 108 ? 7.837 7.930 -23.968 1.00 92.56 108 ARG A C 1
ATOM 833 O O . ARG A 1 108 ? 6.668 8.231 -24.199 1.00 92.56 108 ARG A O 1
ATOM 840 N N . VAL A 1 109 ? 8.251 7.544 -22.765 1.00 92.62 109 VAL A N 1
ATOM 841 C CA . VAL A 1 109 ? 7.347 7.471 -21.610 1.00 92.62 109 VAL A CA 1
ATOM 842 C C . VAL A 1 109 ? 7.134 8.870 -21.001 1.00 92.62 109 VAL A C 1
ATOM 844 O O . VAL A 1 109 ? 8.117 9.558 -20.697 1.00 92.62 109 VAL A O 1
ATOM 847 N N . PRO A 1 110 ? 5.879 9.318 -20.803 1.00 93.38 110 PRO A N 1
ATOM 848 C CA . PRO A 1 110 ? 5.577 10.624 -20.225 1.00 93.38 110 PRO A CA 1
ATOM 849 C C . PRO A 1 110 ? 5.963 10.713 -18.738 1.00 93.38 110 PRO A C 1
ATOM 851 O O . PRO A 1 110 ? 5.958 9.722 -18.007 1.00 93.38 110 PRO A O 1
ATOM 854 N N . GLY A 1 111 ? 6.303 11.925 -18.285 1.00 90.75 111 GLY A N 1
ATOM 855 C CA . GLY A 1 111 ? 6.873 12.169 -16.953 1.00 90.75 111 GLY A CA 1
ATOM 856 C C . GLY A 1 111 ? 5.971 11.748 -15.791 1.00 90.75 111 GLY A C 1
ATOM 857 O O . GLY A 1 111 ? 6.459 11.155 -14.840 1.00 90.75 111 GLY A O 1
ATOM 858 N N . ASN A 1 112 ? 4.654 11.923 -15.916 1.00 92.69 112 ASN A N 1
ATOM 859 C CA . ASN A 1 112 ? 3.678 11.514 -14.898 1.00 92.69 112 ASN A CA 1
ATOM 860 C C . ASN A 1 112 ? 3.694 10.004 -14.599 1.00 92.69 112 ASN A C 1
ATOM 862 O O . ASN A 1 112 ? 3.339 9.589 -13.500 1.00 92.69 112 ASN A O 1
ATOM 866 N N . LEU A 1 113 ? 4.103 9.172 -15.564 1.00 90.25 113 LEU A N 1
ATOM 867 C CA . LEU A 1 113 ? 4.261 7.729 -15.360 1.00 90.25 113 LEU A CA 1
ATOM 868 C C . LEU A 1 113 ? 5.609 7.372 -14.723 1.00 90.25 113 LEU A C 1
ATOM 870 O O . LEU A 1 113 ? 5.739 6.296 -14.142 1.00 90.25 113 LEU A O 1
ATOM 874 N N . LYS A 1 114 ? 6.591 8.274 -14.804 1.00 92.19 114 LYS A N 1
ATOM 875 C CA . LYS A 1 114 ? 7.907 8.135 -14.173 1.00 92.19 114 LYS A CA 1
ATOM 876 C C . LYS A 1 114 ? 7.971 8.767 -12.790 1.00 92.19 114 LYS A C 1
ATOM 878 O O . LYS A 1 114 ? 8.787 8.335 -11.991 1.00 92.19 114 LYS A O 1
ATOM 883 N N . ASP A 1 115 ? 7.119 9.744 -12.483 1.00 94.19 115 ASP A N 1
ATOM 884 C CA . ASP A 1 115 ? 7.116 10.443 -11.194 1.00 94.19 115 ASP A CA 1
ATOM 885 C C . ASP A 1 115 ? 7.106 9.497 -9.980 1.00 94.19 115 ASP A C 1
ATOM 887 O O . ASP A 1 115 ? 7.900 9.726 -9.068 1.00 94.19 115 ASP A O 1
ATOM 891 N N . PRO A 1 116 ? 6.326 8.394 -9.961 1.00 93.25 116 PRO A N 1
ATOM 892 C CA . PRO A 1 116 ? 6.381 7.440 -8.853 1.00 93.25 116 PRO A CA 1
ATOM 893 C C . PRO A 1 116 ? 7.740 6.747 -8.671 1.00 93.25 116 PRO A C 1
ATOM 895 O O . PRO A 1 116 ? 8.010 6.243 -7.586 1.00 93.25 116 PRO A O 1
ATOM 898 N N . LEU A 1 117 ? 8.592 6.693 -9.701 1.00 93.44 117 LEU A N 1
ATOM 899 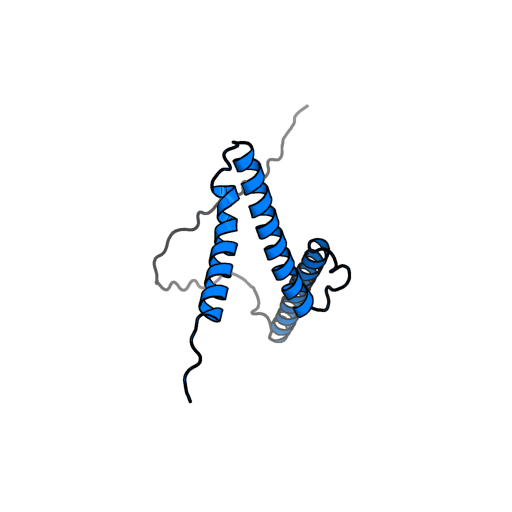C CA . LEU A 1 117 ? 9.917 6.066 -9.627 1.00 93.44 117 LEU A CA 1
ATOM 900 C C . LEU A 1 117 ? 10.911 6.883 -8.796 1.00 93.44 117 LEU A C 1
ATOM 902 O O . LEU A 1 117 ? 11.829 6.297 -8.233 1.00 93.44 117 LEU A O 1
ATOM 906 N N . LYS A 1 118 ? 10.678 8.192 -8.627 1.00 93.25 118 LYS A N 1
ATOM 907 C CA . LYS A 1 118 ? 11.480 9.046 -7.733 1.00 93.25 118 LYS A CA 1
ATOM 908 C C . LYS A 1 118 ? 11.489 8.515 -6.300 1.00 93.25 118 LYS A C 1
ATOM 910 O O . LYS A 1 118 ? 12.510 8.560 -5.632 1.00 93.25 118 LYS A O 1
ATOM 915 N N . ILE A 1 119 ? 10.372 7.927 -5.859 1.00 91.50 119 ILE A N 1
ATOM 916 C CA . ILE A 1 119 ? 10.264 7.289 -4.540 1.00 91.50 119 ILE A CA 1
ATOM 917 C C . ILE A 1 119 ? 11.287 6.155 -4.409 1.00 91.50 119 ILE A C 1
ATOM 919 O O . ILE A 1 119 ? 11.905 5.997 -3.362 1.00 91.50 119 ILE A O 1
ATOM 923 N N . LEU A 1 120 ? 11.473 5.356 -5.463 1.00 89.38 120 LEU A N 1
ATOM 924 C CA . LEU A 1 120 ? 12.424 4.248 -5.448 1.00 89.38 120 LEU A CA 1
ATOM 925 C C . LEU A 1 120 ? 13.869 4.765 -5.398 1.00 89.38 120 LEU A C 1
ATOM 927 O O . LEU A 1 120 ? 14.654 4.274 -4.593 1.00 89.38 120 LEU A O 1
ATOM 931 N N . GLU A 1 121 ? 14.185 5.792 -6.189 1.00 91.06 121 GLU A N 1
ATOM 932 C CA . GLU A 1 121 ? 15.500 6.453 -6.194 1.00 91.06 121 GLU A CA 1
ATOM 933 C C . GLU A 1 121 ? 15.843 7.049 -4.816 1.00 91.06 121 GLU A C 1
ATOM 935 O O . GLU A 1 121 ? 16.948 6.859 -4.306 1.00 91.06 121 GLU A O 1
ATOM 940 N N . GLU A 1 122 ? 14.881 7.715 -4.171 1.00 92.19 122 GLU A N 1
ATOM 941 C CA . GLU A 1 122 ? 15.033 8.256 -2.815 1.00 92.19 122 GLU A CA 1
ATOM 942 C C . GLU A 1 122 ? 15.267 7.150 -1.775 1.00 92.19 122 GLU A C 1
ATOM 944 O O . GLU A 1 122 ? 16.135 7.286 -0.909 1.00 92.19 122 GLU A O 1
ATOM 949 N N . LEU A 1 123 ? 14.532 6.035 -1.860 1.00 87.94 123 LEU A N 1
ATOM 950 C CA . LEU A 1 123 ? 14.704 4.897 -0.953 1.00 87.94 123 LEU A CA 1
ATOM 951 C C . LEU A 1 123 ? 16.079 4.233 -1.112 1.00 87.94 123 LEU A C 1
ATOM 953 O O . LEU A 1 123 ? 16.716 3.910 -0.108 1.00 87.94 123 LEU A O 1
ATOM 957 N N . GLU A 1 124 ? 16.548 4.052 -2.348 1.00 89.75 124 GLU A N 1
ATOM 958 C CA . GLU A 1 124 ? 17.884 3.521 -2.643 1.00 89.75 124 GLU A CA 1
ATOM 959 C C . GLU A 1 124 ? 18.978 4.456 -2.102 1.00 89.75 124 GLU A C 1
ATOM 961 O O . GLU A 1 124 ? 19.920 3.998 -1.450 1.00 89.75 124 GLU A O 1
ATOM 966 N N . ALA A 1 125 ? 18.822 5.772 -2.283 1.00 91.38 125 ALA A N 1
ATOM 967 C CA . ALA A 1 125 ? 19.757 6.766 -1.760 1.00 91.38 125 ALA A CA 1
ATOM 968 C C . ALA A 1 125 ? 19.839 6.740 -0.223 1.00 91.38 125 ALA A C 1
ATOM 970 O O . ALA A 1 125 ? 20.936 6.777 0.340 1.00 91.38 125 ALA A O 1
ATOM 971 N N . MET A 1 126 ? 18.701 6.617 0.471 1.00 88.44 126 MET A N 1
ATOM 972 C CA . MET A 1 126 ? 18.678 6.494 1.935 1.00 88.44 126 MET A CA 1
ATOM 973 C C . MET A 1 126 ? 19.380 5.219 2.420 1.00 88.44 126 MET A C 1
ATOM 975 O O . MET A 1 126 ? 20.113 5.262 3.409 1.00 88.44 126 MET A O 1
ATOM 979 N N . GLN A 1 127 ? 19.190 4.092 1.729 1.00 86.38 127 GLN A N 1
ATOM 980 C CA . GLN A 1 127 ? 19.858 2.830 2.068 1.00 86.38 127 GLN A CA 1
ATOM 981 C C . GLN A 1 127 ? 21.373 2.913 1.866 1.00 86.38 127 GLN A C 1
ATOM 983 O O . GLN A 1 127 ? 22.131 2.454 2.720 1.00 86.38 127 GLN A O 1
ATOM 988 N N . GLN A 1 128 ? 21.821 3.538 0.775 1.00 85.94 128 GLN A N 1
ATOM 989 C CA . GLN A 1 128 ? 23.244 3.765 0.511 1.00 85.94 128 GLN A CA 1
ATOM 990 C C . GLN A 1 128 ? 23.872 4.705 1.548 1.00 85.94 128 GLN A C 1
ATOM 992 O O . GLN A 1 128 ? 24.979 4.446 2.019 1.00 85.94 128 GLN A O 1
ATOM 997 N N . ALA A 1 129 ? 23.166 5.764 1.955 1.00 88.19 129 ALA A N 1
ATOM 998 C CA . ALA A 1 129 ? 23.625 6.663 3.014 1.00 88.19 129 ALA A CA 1
ATOM 999 C C . ALA A 1 129 ? 23.756 5.939 4.366 1.00 88.19 129 ALA A C 1
ATOM 1001 O O . ALA A 1 129 ? 24.755 6.113 5.067 1.00 88.19 129 ALA A O 1
ATOM 1002 N N . ALA A 1 130 ? 22.790 5.080 4.703 1.00 86.81 130 ALA A N 1
ATOM 1003 C CA . ALA A 1 130 ? 22.852 4.251 5.903 1.00 86.81 130 ALA A CA 1
ATOM 1004 C C . ALA A 1 130 ? 24.026 3.255 5.860 1.00 86.81 130 ALA A C 1
ATOM 1006 O O . ALA A 1 130 ? 24.716 3.089 6.862 1.00 86.81 130 ALA A O 1
ATOM 1007 N N . ALA A 1 131 ? 24.298 2.645 4.702 1.00 83.06 131 ALA A N 1
ATOM 1008 C CA . ALA A 1 131 ? 25.411 1.710 4.522 1.00 83.06 131 ALA A CA 1
ATOM 1009 C C . ALA A 1 131 ? 26.799 2.380 4.578 1.00 83.06 131 ALA A C 1
ATOM 1011 O O . ALA A 1 131 ? 27.769 1.744 4.979 1.00 83.06 131 ALA A O 1
ATOM 1012 N N . ASN A 1 132 ? 26.894 3.658 4.200 1.00 78.75 132 ASN A N 1
ATOM 1013 C CA . ASN A 1 132 ? 28.154 4.406 4.135 1.00 78.75 132 ASN A CA 1
ATOM 1014 C C . ASN A 1 132 ? 28.454 5.239 5.395 1.00 78.75 132 ASN A C 1
ATOM 1016 O O . ASN A 1 132 ? 29.436 5.982 5.411 1.00 78.75 132 ASN A O 1
ATOM 1020 N N . THR A 1 133 ? 27.624 5.162 6.441 1.00 75.94 133 THR A N 1
ATOM 1021 C CA . THR A 1 133 ? 27.878 5.895 7.690 1.00 75.94 133 THR A CA 1
ATOM 1022 C C . THR A 1 133 ? 28.983 5.180 8.484 1.00 75.94 133 THR A C 1
ATOM 1024 O O . THR A 1 133 ? 28.781 4.029 8.869 1.00 75.94 133 THR A O 1
ATOM 1027 N N . PRO A 1 134 ? 30.148 5.812 8.737 1.00 67.31 134 PRO A N 1
ATOM 1028 C CA . PRO A 1 134 ? 31.242 5.167 9.454 1.00 67.31 134 PRO A CA 1
ATOM 1029 C C . PRO A 1 134 ? 30.860 4.922 10.920 1.00 67.31 134 PRO A C 1
ATOM 1031 O O . PRO A 1 134 ? 30.381 5.830 11.605 1.00 67.31 134 PRO A O 1
ATOM 1034 N N . GLU A 1 135 ? 31.087 3.694 11.394 1.00 60.03 135 GLU A N 1
ATOM 1035 C CA . GLU A 1 135 ? 31.015 3.322 12.809 1.00 60.03 135 GLU A CA 1
ATOM 1036 C C . GLU A 1 135 ? 31.892 4.285 13.620 1.00 60.03 135 GLU A C 1
ATOM 1038 O O . GLU A 1 135 ? 33.081 4.459 13.337 1.00 60.03 135 GLU A O 1
ATOM 1043 N N . LYS A 1 136 ? 31.295 4.971 14.601 1.00 64.25 136 LYS A N 1
ATOM 1044 C CA . LYS A 1 136 ? 32.049 5.819 15.529 1.00 64.25 136 LYS A CA 1
ATOM 1045 C C . LYS A 1 136 ? 33.083 4.944 16.251 1.00 64.25 136 LYS A C 1
ATOM 1047 O O . LYS A 1 136 ? 32.669 3.936 16.818 1.00 64.25 136 LYS A O 1
ATOM 1052 N N . PRO A 1 137 ? 34.372 5.324 16.286 1.00 69.88 137 PRO A N 1
ATOM 1053 C CA . PRO A 1 137 ? 35.313 4.670 17.182 1.00 69.88 137 PRO A CA 1
ATOM 1054 C C . PRO A 1 137 ? 34.897 4.970 18.632 1.00 69.88 137 PRO A C 1
ATOM 1056 O O . PRO A 1 137 ? 34.610 6.127 18.956 1.00 69.88 137 PRO A O 1
ATOM 1059 N N . GLU A 1 138 ? 34.801 3.913 19.446 1.00 58.94 138 GLU A N 1
ATOM 1060 C CA . GLU A 1 138 ? 34.602 3.970 20.906 1.00 58.94 138 GLU A CA 1
ATOM 1061 C C . GLU A 1 138 ? 35.741 4.707 21.625 1.00 58.94 138 GLU A C 1
ATOM 1063 O O . GLU A 1 138 ? 36.913 4.569 21.199 1.00 58.94 138 GLU A O 1
#

pLDDT: mean 79.82, std 19.0, range [41.0, 97.69]

Sequence (138 aa):
MSRSGSSPPANQGGNPFGGGPDANSQTPGQDGKPRLTEEEKKQNHIASEQKRREAIRAGFDRLCELVPGLEGQGRSEGLVLKRTVEYMKEQLERRRELVKDLEARGERVPGNLKDPLKILEELEAMQQAAANTPEKPE

Secondary structure (DSSP, 8-state):
------PPPP-----S---------------------HHHHHHHHHHHHHHHHHHHHHHHHHHHHHSTT-TT-TT-HHHHHHHHHHHHHHHHHHHHHHHHHHHHTT----HHHHTTHHHHHHHHHHHHHHHTPPPPP-

Radius of gyration: 27.7 Å; chains: 1; bounding box: 89×53×59 Å